Protein AF-A0A1X7M2G3-F1 (afdb_monomer_lite)

Structure (mmCIF, N/CA/C/O backbone):
data_AF-A0A1X7M2G3-F1
#
_entry.id   AF-A0A1X7M2G3-F1
#
loop_
_atom_site.group_PDB
_atom_site.id
_atom_site.type_symbol
_atom_site.label_atom_id
_atom_site.label_alt_id
_atom_site.label_comp_id
_atom_site.label_asym_id
_atom_site.label_entity_id
_atom_site.label_seq_id
_atom_site.pdbx_PDB_ins_code
_atom_site.Cartn_x
_atom_site.Cartn_y
_atom_site.Cartn_z
_atom_site.occupancy
_atom_site.B_iso_or_equiv
_atom_site.auth_seq_id
_atom_site.auth_comp_id
_atom_site.auth_asym_id
_atom_site.auth_atom_id
_atom_site.pdbx_PDB_model_num
ATOM 1 N N . MET A 1 1 ? 4.698 -15.857 -10.938 1.00 52.00 1 MET A N 1
ATOM 2 C CA . MET A 1 1 ? 4.851 -14.392 -10.828 1.00 52.00 1 MET A CA 1
ATOM 3 C C . MET A 1 1 ? 3.685 -13.888 -10.007 1.00 52.00 1 MET A C 1
ATOM 5 O O . MET A 1 1 ? 2.565 -14.274 -10.312 1.00 52.00 1 MET A O 1
ATOM 9 N N . VAL A 1 2 ? 3.935 -13.128 -8.944 1.00 55.59 2 VAL A N 1
ATOM 10 C CA . VAL A 1 2 ? 2.854 -12.445 -8.226 1.00 55.59 2 VAL A CA 1
ATOM 11 C C . VAL A 1 2 ? 2.486 -11.235 -9.071 1.00 55.59 2 VAL A C 1
ATOM 13 O O . VAL A 1 2 ? 3.329 -10.379 -9.315 1.00 55.59 2 VAL A O 1
ATOM 16 N N . THR A 1 3 ? 1.268 -11.212 -9.592 1.00 70.25 3 THR A N 1
ATOM 17 C CA . THR A 1 3 ? 0.748 -10.060 -10.324 1.00 70.25 3 THR A CA 1
ATOM 18 C C . THR A 1 3 ? -0.063 -9.246 -9.331 1.00 70.25 3 THR A C 1
ATOM 20 O O . THR A 1 3 ? -1.024 -9.760 -8.758 1.00 70.25 3 THR A O 1
ATOM 23 N N . PHE A 1 4 ? 0.348 -8.004 -9.079 1.00 76.19 4 PHE A N 1
ATOM 24 C CA . PHE A 1 4 ? -0.421 -7.115 -8.216 1.00 76.19 4 PHE A CA 1
ATOM 25 C C . PHE A 1 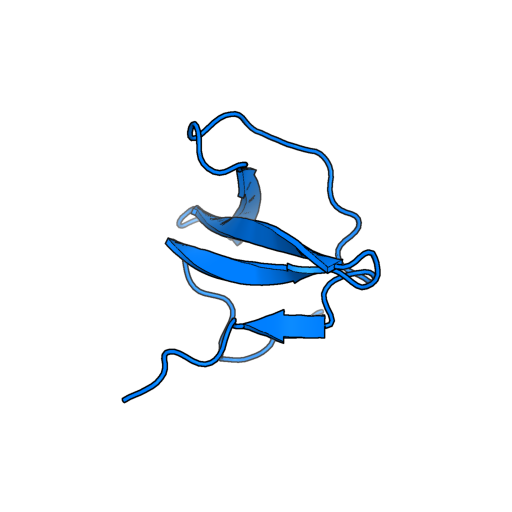4 ? -1.797 -6.816 -8.839 1.00 76.19 4 PHE A C 1
ATOM 27 O O . PHE A 1 4 ? -1.935 -6.828 -10.068 1.00 76.19 4 PHE A O 1
ATOM 34 N N . PRO A 1 5 ? -2.827 -6.543 -8.020 1.00 83.88 5 PRO A N 1
ATOM 35 C CA . PRO A 1 5 ? -4.110 -6.060 -8.516 1.00 83.88 5 PRO A CA 1
ATOM 36 C C . PRO A 1 5 ? -3.955 -4.793 -9.370 1.00 83.88 5 PRO A C 1
ATOM 38 O O . PRO A 1 5 ? -3.126 -3.939 -9.076 1.00 83.88 5 PRO A O 1
ATOM 41 N N . ALA A 1 6 ? -4.809 -4.611 -10.382 1.00 87.38 6 ALA A N 1
ATOM 42 C CA . ALA A 1 6 ? -4.723 -3.474 -11.314 1.00 87.38 6 ALA A CA 1
ATOM 43 C C . ALA A 1 6 ? -4.871 -2.082 -10.654 1.00 87.38 6 ALA A C 1
ATOM 45 O O . ALA A 1 6 ? -4.535 -1.061 -11.258 1.00 87.38 6 ALA A O 1
ATOM 46 N N . TRP A 1 7 ? -5.394 -2.033 -9.427 1.00 87.69 7 TRP A N 1
ATOM 47 C CA . TRP A 1 7 ? -5.535 -0.812 -8.636 1.00 87.69 7 TRP A CA 1
ATOM 48 C C . TRP A 1 7 ? -4.278 -0.453 -7.829 1.00 87.69 7 TRP A C 1
ATOM 50 O O . TRP A 1 7 ? -4.234 0.625 -7.247 1.00 87.69 7 TRP A O 1
ATOM 60 N N . TRP A 1 8 ? -3.246 -1.303 -7.800 1.00 89.88 8 TRP A N 1
ATOM 61 C CA . TRP A 1 8 ? -1.972 -0.979 -7.155 1.00 89.88 8 TRP A CA 1
ATOM 62 C C . TRP A 1 8 ? -1.221 0.070 -7.971 1.00 89.88 8 TRP A C 1
ATOM 64 O O . TRP A 1 8 ? -0.561 -0.238 -8.962 1.00 89.88 8 TRP A O 1
ATOM 74 N N . LYS A 1 9 ? -1.340 1.330 -7.555 1.00 90.31 9 LYS A N 1
ATOM 75 C CA . LYS A 1 9 ? -0.661 2.476 -8.166 1.00 90.31 9 LYS A CA 1
ATOM 76 C C . LYS A 1 9 ? -0.050 3.349 -7.078 1.00 90.31 9 LYS A C 1
ATOM 78 O O . LYS A 1 9 ? -0.613 3.456 -5.989 1.00 90.31 9 LYS A O 1
ATOM 83 N N . HIS A 1 10 ? 1.066 4.000 -7.392 1.00 93.06 10 HIS A N 1
ATOM 84 C CA . HIS A 1 10 ? 1.662 5.008 -6.518 1.00 93.06 10 HIS A CA 1
ATOM 85 C C . HIS A 1 10 ? 0.632 6.085 -6.130 1.00 93.06 10 HIS A C 1
ATOM 87 O O . HIS A 1 10 ? -0.122 6.554 -6.984 1.00 93.06 10 HIS A O 1
ATOM 93 N N . GLY A 1 11 ? 0.603 6.466 -4.853 1.00 94.19 11 GLY A N 1
ATOM 94 C CA . GLY A 1 11 ? -0.311 7.469 -4.303 1.00 94.19 11 GLY A CA 1
ATOM 95 C C . GLY A 1 11 ? -1.720 6.955 -3.986 1.00 94.19 11 GLY A C 1
ATOM 96 O O . GLY A 1 11 ? -2.559 7.730 -3.532 1.00 94.19 11 GLY A O 1
ATO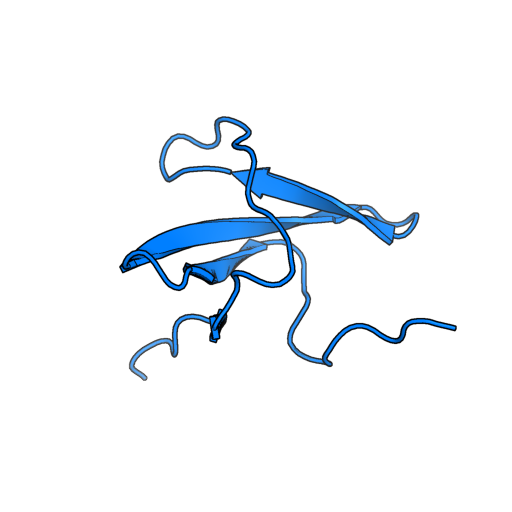M 97 N N . THR A 1 12 ? -2.009 5.666 -4.195 1.00 95.19 12 THR A N 1
ATOM 98 C CA . THR A 1 12 ? -3.346 5.114 -3.924 1.00 95.19 12 THR A CA 1
ATOM 99 C C . THR A 1 12 ? -3.576 5.008 -2.423 1.00 95.19 12 THR A C 1
ATOM 101 O O . THR A 1 12 ? -2.818 4.335 -1.727 1.00 95.19 12 THR A O 1
ATOM 104 N N . LYS A 1 13 ? -4.651 5.606 -1.906 1.00 96.19 13 LYS A N 1
ATOM 105 C CA . LYS A 1 13 ? -5.078 5.357 -0.524 1.00 96.19 13 LYS A CA 1
ATOM 106 C C . LYS A 1 13 ? -5.729 3.985 -0.423 1.00 96.19 13 LYS A C 1
ATOM 108 O O . LYS A 1 13 ? -6.611 3.664 -1.215 1.00 96.19 13 LYS A O 1
ATOM 113 N N . VAL A 1 14 ? -5.325 3.190 0.560 1.00 95.44 14 VAL A N 1
ATOM 114 C CA . VAL A 1 14 ? -5.846 1.839 0.797 1.00 95.44 14 VAL A CA 1
ATOM 115 C C . VAL A 1 14 ? -6.349 1.694 2.228 1.00 95.44 14 VAL A C 1
ATOM 117 O O . VAL A 1 14 ? -5.795 2.304 3.146 1.00 95.44 14 VAL A O 1
ATOM 120 N N . LYS A 1 15 ? -7.396 0.885 2.418 1.00 96.31 15 LYS A N 1
ATOM 121 C CA . LYS A 1 15 ? -7.877 0.486 3.746 1.00 96.31 15 LYS A CA 1
ATOM 122 C C . LYS A 1 15 ? -7.184 -0.791 4.194 1.00 96.31 15 LYS A C 1
ATOM 124 O O . LYS A 1 15 ? -7.044 -1.733 3.412 1.00 96.31 15 LYS A O 1
ATOM 129 N N . THR A 1 16 ? -6.776 -0.823 5.452 1.00 94.75 16 THR A N 1
ATOM 130 C CA . THR A 1 16 ? -6.285 -2.030 6.116 1.00 94.75 16 THR A CA 1
ATOM 131 C C . THR A 1 16 ? -7.407 -2.708 6.901 1.00 94.75 16 THR A C 1
ATOM 133 O O . THR A 1 16 ? -8.349 -2.048 7.342 1.00 94.75 16 THR A O 1
ATOM 136 N N . LYS A 1 17 ? -7.264 -4.011 7.160 1.00 95.12 17 LYS A N 1
ATOM 137 C CA . LYS A 1 17 ? -8.218 -4.820 7.945 1.00 95.12 17 LYS A CA 1
ATOM 138 C C . LYS A 1 17 ? -8.496 -4.283 9.349 1.00 95.12 17 LYS A C 1
ATOM 140 O O . LYS A 1 17 ? -9.551 -4.547 9.916 1.00 95.12 17 LYS A O 1
ATOM 145 N N . ASP A 1 18 ? -7.544 -3.554 9.928 1.00 92.94 18 ASP A N 1
ATOM 146 C CA . ASP A 1 18 ? -7.680 -2.910 11.240 1.0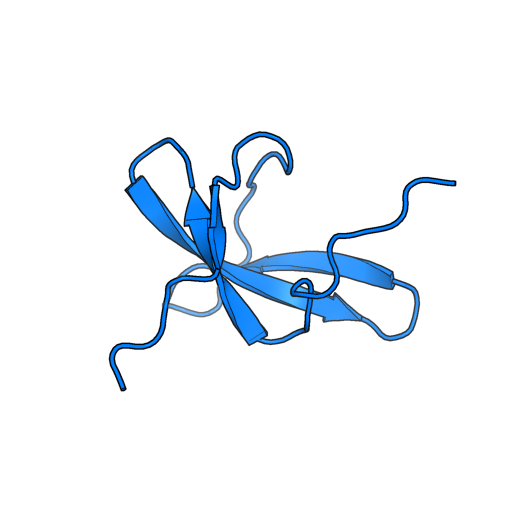0 92.94 18 ASP A CA 1
ATOM 147 C C . ASP A 1 18 ? -8.321 -1.509 11.175 1.00 92.94 18 ASP A C 1
ATOM 149 O O . ASP A 1 18 ? -8.399 -0.810 12.184 1.00 92.94 18 ASP A O 1
ATOM 153 N N . GLY A 1 19 ? -8.803 -1.097 9.999 1.00 92.56 19 GLY A N 1
ATOM 154 C CA . GLY A 1 19 ? -9.537 0.148 9.790 1.00 92.56 19 GLY A CA 1
ATOM 155 C C . GLY A 1 19 ? -8.665 1.381 9.550 1.00 92.56 19 GLY A C 1
ATOM 156 O O . GLY A 1 19 ? -9.209 2.481 9.4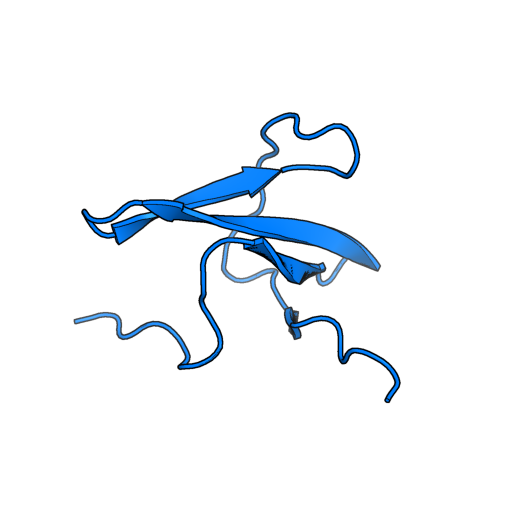29 1.00 92.56 19 GLY A O 1
ATOM 157 N N . ARG A 1 20 ? -7.335 1.244 9.454 1.00 94.38 20 ARG A N 1
ATOM 158 C CA . ARG A 1 20 ? -6.457 2.361 9.075 1.00 94.38 20 ARG A CA 1
ATOM 159 C C . ARG A 1 20 ? -6.570 2.656 7.580 1.00 94.38 20 ARG A C 1
ATOM 161 O O . ARG A 1 20 ? -6.900 1.803 6.760 1.00 94.38 20 ARG A O 1
ATOM 168 N N . THR A 1 21 ? -6.272 3.901 7.227 1.00 96.88 21 THR A N 1
ATOM 169 C CA . THR A 1 21 ? -6.025 4.304 5.841 1.00 96.88 21 THR A CA 1
ATOM 170 C C . THR A 1 21 ? -4.557 4.666 5.710 1.00 96.88 21 THR A C 1
ATOM 172 O O . THR A 1 21 ? -4.052 5.466 6.493 1.00 96.88 21 THR A O 1
ATOM 175 N N . VAL A 1 22 ? -3.882 4.079 4.728 1.00 97.12 22 VAL A N 1
ATOM 176 C CA . VAL A 1 22 ? -2.481 4.373 4.396 1.00 97.12 22 VAL A CA 1
ATOM 177 C C . VAL A 1 22 ? -2.360 4.678 2.909 1.00 97.12 22 VAL A C 1
ATOM 179 O O . VAL A 1 22 ? -3.253 4.353 2.127 1.00 97.12 22 VAL A O 1
ATOM 182 N N . THR A 1 23 ? -1.255 5.289 2.504 1.00 97.50 23 THR A N 1
ATOM 183 C CA . THR A 1 23 ? -0.948 5.528 1.090 1.00 97.50 23 THR A CA 1
ATOM 184 C C . THR A 1 23 ? -0.012 4.440 0.584 1.00 97.50 23 THR A C 1
ATOM 186 O O . THR A 1 23 ? 1.062 4.257 1.147 1.00 97.50 23 THR A O 1
ATOM 189 N N . LEU A 1 24 ? -0.409 3.725 -0.467 1.00 96.19 24 LEU A N 1
ATOM 190 C CA . LEU A 1 24 ? 0.438 2.808 -1.225 1.00 96.19 24 LEU A CA 1
ATOM 191 C C . LEU A 1 24 ? 1.327 3.611 -2.175 1.00 96.19 24 LEU A C 1
ATOM 193 O O . LEU A 1 24 ? 0.839 4.305 -3.067 1.00 96.19 24 LEU A O 1
ATOM 197 N N . ASN A 1 25 ? 2.635 3.466 -2.024 1.00 95.81 25 ASN A N 1
ATOM 198 C CA . ASN A 1 25 ? 3.628 4.032 -2.919 1.00 95.81 25 ASN A CA 1
ATOM 199 C C . ASN A 1 25 ? 4.332 2.905 -3.672 1.00 95.81 25 ASN A C 1
ATOM 201 O O . ASN A 1 25 ? 4.628 1.864 -3.093 1.00 95.81 25 ASN A O 1
ATOM 205 N N . ILE A 1 26 ? 4.575 3.112 -4.967 1.00 93.31 26 ILE A N 1
ATOM 206 C CA . ILE A 1 26 ? 5.258 2.149 -5.836 1.00 93.31 26 ILE A CA 1
ATOM 207 C C . ILE A 1 26 ? 6.337 2.897 -6.620 1.00 93.31 26 ILE A C 1
ATOM 209 O O . ILE A 1 26 ? 6.046 3.942 -7.208 1.00 93.31 26 ILE A O 1
ATOM 213 N N . ALA A 1 27 ? 7.564 2.384 -6.612 1.00 92.38 27 ALA A N 1
ATOM 214 C CA . ALA A 1 27 ? 8.683 2.890 -7.399 1.00 92.38 27 ALA A CA 1
ATOM 215 C C . ALA A 1 27 ? 8.719 2.256 -8.809 1.00 92.38 27 ALA A C 1
ATOM 217 O O . ALA A 1 27 ? 8.110 1.208 -9.036 1.00 92.38 27 ALA A O 1
ATOM 218 N N . PRO A 1 28 ? 9.431 2.859 -9.786 1.00 90.56 28 PRO A N 1
ATOM 219 C CA . PRO A 1 28 ? 9.525 2.326 -11.152 1.00 90.56 28 PRO A CA 1
ATOM 220 C C . PRO A 1 28 ? 10.106 0.906 -11.269 1.00 90.56 28 PRO A C 1
ATOM 222 O O . PRO A 1 28 ? 9.869 0.230 -12.267 1.00 90.56 28 PRO A O 1
ATOM 225 N N . ASP A 1 29 ? 10.868 0.456 -10.274 1.00 92.12 29 ASP A N 1
ATOM 226 C CA . ASP A 1 29 ? 11.441 -0.892 -10.179 1.00 92.12 29 ASP A CA 1
ATOM 227 C C . ASP A 1 29 ? 10.504 -1.918 -9.511 1.00 92.12 29 ASP A C 1
ATOM 229 O O . ASP A 1 29 ? 10.843 -3.099 -9.421 1.00 92.12 29 ASP A O 1
ATOM 233 N N . ASN A 1 30 ? 9.287 -1.502 -9.150 1.00 87.81 30 ASN A N 1
ATOM 234 C CA . ASN A 1 30 ? 8.265 -2.266 -8.430 1.00 87.81 30 ASN A CA 1
ATOM 235 C C . ASN A 1 30 ? 8.560 -2.524 -6.945 1.00 87.81 30 ASN A C 1
ATOM 237 O O . ASN A 1 30 ? 7.884 -3.360 -6.337 1.00 87.81 30 ASN A O 1
ATOM 241 N N . GLU A 1 31 ? 9.501 -1.803 -6.334 1.00 92.12 31 GLU A N 1
ATOM 242 C CA . GLU A 1 31 ? 9.513 -1.681 -4.878 1.00 92.12 31 GLU A CA 1
ATOM 243 C C . GLU A 1 31 ? 8.255 -0.927 -4.411 1.00 92.12 31 GLU A C 1
ATOM 245 O O . GLU A 1 31 ? 7.791 0.008 -5.070 1.00 92.12 31 GLU A O 1
ATOM 250 N N . TYR A 1 32 ? 7.669 -1.345 -3.286 1.00 93.00 32 TYR A N 1
ATOM 251 C CA . TYR A 1 32 ? 6.484 -0.705 -2.721 1.00 93.00 32 TYR A CA 1
ATOM 252 C C . TYR A 1 32 ? 6.614 -0.505 -1.212 1.00 93.00 32 TYR A C 1
ATOM 254 O O . TYR A 1 32 ? 7.213 -1.318 -0.511 1.00 93.00 32 TYR A O 1
ATOM 262 N N . TRP A 1 33 ? 6.000 0.566 -0.715 1.00 96.38 33 TRP A N 1
ATOM 263 C CA . TRP A 1 33 ? 5.948 0.906 0.706 1.00 96.38 33 TRP A CA 1
ATOM 264 C C . TRP A 1 33 ? 4.643 1.631 1.037 1.00 96.38 33 TRP A C 1
ATOM 266 O O . TRP A 1 33 ? 3.906 2.065 0.146 1.00 96.38 33 TRP A O 1
ATOM 276 N N . PHE A 1 34 ? 4.359 1.773 2.331 1.00 97.25 34 PHE A N 1
ATOM 277 C CA . PHE A 1 34 ? 3.173 2.467 2.822 1.00 97.25 34 PHE A CA 1
ATOM 278 C C . PHE A 1 34 ? 3.560 3.682 3.641 1.00 97.25 34 PHE A C 1
ATOM 280 O O . PHE A 1 34 ? 4.532 3.634 4.389 1.00 97.25 34 PHE A O 1
ATOM 287 N N . THR A 1 35 ? 2.778 4.752 3.543 1.00 98.06 35 THR A N 1
ATOM 288 C CA . THR A 1 35 ? 2.924 5.918 4.420 1.00 98.06 35 THR A CA 1
ATOM 289 C C . THR A 1 35 ? 1.628 6.245 5.149 1.00 98.06 35 THR A C 1
ATOM 291 O O . THR A 1 35 ? 0.536 6.009 4.624 1.00 98.06 35 THR A O 1
ATOM 294 N N . ASP A 1 36 ? 1.747 6.801 6.354 1.00 96.69 36 ASP A N 1
ATOM 295 C CA . ASP A 1 36 ? 0.629 7.435 7.054 1.00 96.69 36 ASP A CA 1
ATOM 296 C C . ASP A 1 36 ? 0.239 8.783 6.410 1.00 96.69 36 ASP A C 1
ATOM 298 O O . ASP A 1 36 ? 0.747 9.166 5.350 1.00 96.69 36 ASP A O 1
ATOM 302 N N . ASP A 1 37 ? -0.707 9.490 7.027 1.00 94.25 37 ASP A N 1
ATOM 303 C CA . ASP A 1 37 ? -1.206 10.789 6.565 1.00 94.25 37 ASP A CA 1
ATOM 304 C C . ASP A 1 37 ? -0.168 11.920 6.660 1.00 94.25 37 ASP A C 1
ATOM 306 O O . ASP A 1 37 ? -0.270 12.905 5.930 1.00 94.25 37 ASP A O 1
ATOM 310 N N . SER A 1 38 ? 0.857 11.759 7.501 1.00 96.31 38 SER A N 1
ATOM 311 C CA . SER A 1 38 ? 2.000 12.670 7.598 1.00 96.31 38 SER A CA 1
ATOM 312 C C . SER A 1 38 ? 3.073 12.408 6.535 1.00 96.31 38 SER A C 1
ATOM 314 O O . SER A 1 38 ? 4.028 13.176 6.417 1.00 96.31 38 SER A O 1
ATOM 316 N N . GLY A 1 39 ? 2.927 11.334 5.751 1.00 95.62 39 GLY A N 1
ATOM 317 C CA . GLY A 1 39 ? 3.909 10.903 4.757 1.00 95.62 39 GLY A CA 1
ATOM 318 C C . GLY A 1 39 ? 5.055 10.076 5.343 1.00 95.62 39 GLY A C 1
ATOM 319 O O . GLY A 1 39 ? 6.011 9.767 4.632 1.00 95.62 39 GLY A O 1
ATOM 320 N N . LYS A 1 40 ? 4.976 9.689 6.620 1.00 97.81 40 LYS A N 1
ATOM 321 C CA . LYS A 1 40 ? 5.970 8.826 7.258 1.00 97.81 40 LYS A CA 1
ATOM 322 C C . LYS A 1 40 ? 5.736 7.377 6.848 1.00 97.81 40 LYS A C 1
ATOM 324 O O . LYS A 1 40 ? 4.603 6.902 6.866 1.00 97.81 40 LYS A O 1
ATOM 329 N N . GLU A 1 41 ? 6.811 6.662 6.527 1.00 97.81 41 GLU A N 1
ATOM 330 C CA . GLU A 1 41 ? 6.736 5.234 6.221 1.00 97.81 41 GLU A CA 1
ATOM 331 C C . GLU A 1 41 ? 6.234 4.421 7.423 1.00 97.81 41 GLU A C 1
ATOM 333 O O . GLU A 1 41 ? 6.665 4.614 8.566 1.00 97.81 41 GLU A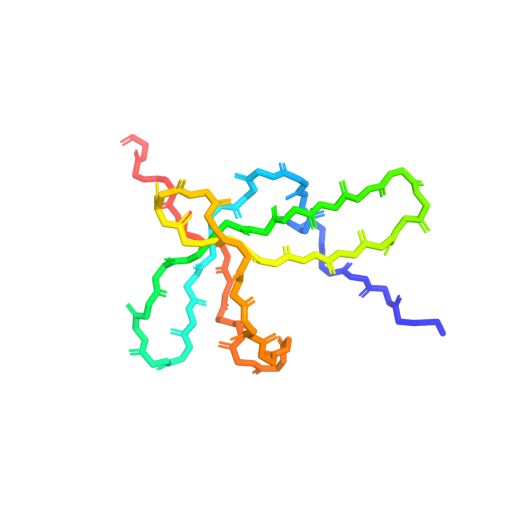 O 1
ATOM 338 N N . VAL A 1 42 ? 5.314 3.498 7.152 1.00 97.00 42 VAL A N 1
ATOM 339 C CA . VAL A 1 42 ? 4.721 2.597 8.137 1.00 97.00 42 VAL A CA 1
ATOM 340 C C . VAL A 1 42 ? 4.737 1.165 7.627 1.00 97.00 42 VAL A C 1
ATOM 342 O O . VAL A 1 42 ? 4.545 0.894 6.443 1.00 97.00 42 VAL A O 1
ATOM 345 N N . PHE A 1 43 ? 4.911 0.222 8.550 1.00 95.50 43 PHE A N 1
ATOM 346 C CA . PHE A 1 43 ? 4.797 -1.189 8.220 1.00 95.50 43 PHE A CA 1
ATOM 347 C C . PHE A 1 43 ? 3.323 -1.594 8.096 1.00 95.50 43 PHE A C 1
ATOM 349 O O . PHE A 1 43 ? 2.534 -1.439 9.035 1.00 95.50 43 PHE A O 1
ATOM 356 N N . VAL A 1 44 ? 2.973 -2.157 6.942 1.00 93.88 44 VAL A N 1
ATOM 357 C CA . VAL A 1 44 ? 1.697 -2.827 6.684 1.00 93.88 44 VAL A CA 1
ATOM 358 C C . VAL A 1 44 ? 2.006 -4.137 5.980 1.00 93.88 44 VAL A C 1
ATOM 360 O O . VAL A 1 44 ? 2.693 -4.164 4.958 1.00 93.88 44 VAL A O 1
ATOM 363 N N . PHE A 1 45 ? 1.499 -5.238 6.528 1.00 92.38 45 PHE A N 1
ATOM 364 C CA . PHE A 1 45 ? 1.596 -6.520 5.856 1.00 92.38 45 PHE A CA 1
ATOM 365 C C . PHE A 1 45 ? 0.623 -6.529 4.674 1.00 92.38 45 PHE A C 1
ATOM 367 O O . PHE A 1 45 ? -0.552 -6.209 4.827 1.00 92.38 45 PHE A O 1
ATOM 374 N N . SER A 1 46 ? 1.095 -6.870 3.476 1.00 87.38 46 SER A N 1
ATOM 375 C CA . SER A 1 46 ? 0.302 -6.714 2.245 1.00 87.38 46 SER A CA 1
ATOM 376 C C . SER A 1 46 ? -0.984 -7.549 2.224 1.00 87.38 46 SER A C 1
ATOM 378 O O . SER A 1 46 ? -1.946 -7.161 1.567 1.00 87.38 46 SER A O 1
ATOM 380 N N . LEU A 1 47 ? -1.037 -8.656 2.976 1.00 90.00 47 LEU A N 1
ATOM 381 C CA . LEU A 1 47 ? -2.252 -9.464 3.149 1.00 90.00 47 LEU A CA 1
ATOM 382 C C . LEU A 1 47 ? -3.313 -8.804 4.042 1.00 90.00 47 LEU A C 1
ATOM 384 O O . LEU A 1 47 ? -4.430 -9.319 4.124 1.00 90.00 47 LEU A O 1
ATOM 388 N N . ASP A 1 48 ? -2.992 -7.690 4.699 1.00 94.25 48 ASP A N 1
ATOM 389 C CA . ASP A 1 48 ? -3.912 -6.929 5.547 1.00 94.25 48 ASP A CA 1
ATOM 390 C C . ASP A 1 48 ? -4.548 -5.742 4.822 1.00 94.25 48 ASP A C 1
ATOM 392 O O . ASP A 1 48 ? -5.201 -4.922 5.458 1.00 94.25 48 ASP A O 1
ATOM 396 N N . ILE A 1 49 ? -4.382 -5.645 3.502 1.00 93.06 49 ILE A N 1
ATOM 397 C CA . ILE A 1 49 ? -4.994 -4.603 2.677 1.00 93.06 49 ILE A CA 1
ATOM 398 C C . ILE A 1 49 ? -6.325 -5.112 2.126 1.00 93.06 49 ILE A C 1
ATOM 400 O O . ILE A 1 49 ? -6.352 -6.082 1.369 1.00 93.06 49 ILE A O 1
ATOM 404 N N . ASP A 1 50 ? -7.415 -4.427 2.467 1.00 93.50 50 ASP A N 1
ATOM 405 C CA . ASP A 1 50 ? -8.758 -4.746 1.969 1.00 93.50 50 ASP A CA 1
ATOM 406 C C . ASP A 1 50 ? -8.969 -4.241 0.537 1.00 93.50 50 ASP A C 1
ATOM 408 O O . ASP A 1 50 ? -9.683 -4.855 -0.255 1.00 93.50 50 ASP A O 1
ATOM 412 N N . GLY A 1 51 ? -8.323 -3.129 0.181 1.00 92.44 51 GLY A N 1
ATOM 413 C CA . GLY A 1 51 ? -8.415 -2.541 -1.150 1.00 92.44 51 GLY A CA 1
ATOM 414 C C . GLY A 1 51 ? -8.224 -1.026 -1.152 1.00 92.44 51 GLY A C 1
ATOM 415 O O . GLY A 1 51 ? -7.914 -0.438 -0.110 1.00 92.44 51 GLY A O 1
ATOM 416 N N . PRO A 1 52 ? -8.400 -0.378 -2.317 1.00 94.75 52 PRO A N 1
ATOM 417 C C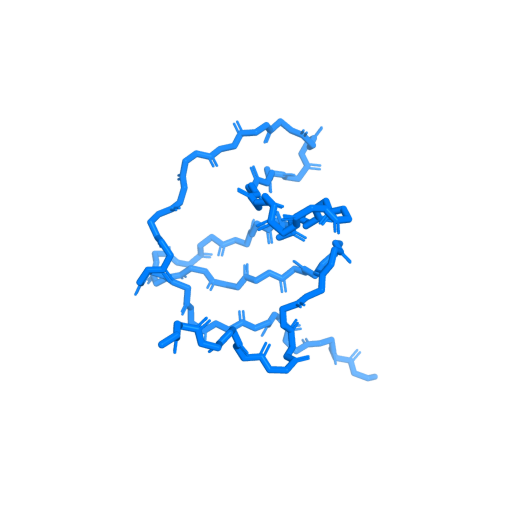A . PRO A 1 52 ? -8.380 1.072 -2.408 1.00 94.75 52 PRO A CA 1
ATOM 418 C C . PRO A 1 52 ? -9.549 1.662 -1.614 1.00 94.75 52 PRO A C 1
ATOM 420 O O . PRO A 1 52 ? -10.638 1.088 -1.554 1.00 94.75 52 PRO A O 1
ATOM 423 N N . VAL A 1 53 ? -9.332 2.826 -1.010 1.00 91.88 53 VAL A N 1
ATOM 424 C CA . VAL A 1 53 ? -10.437 3.656 -0.530 1.00 91.88 53 VAL A CA 1
ATOM 425 C C . VAL A 1 53 ? -11.223 4.071 -1.774 1.00 91.88 53 VAL A C 1
ATOM 427 O O . VAL A 1 53 ? -10.665 4.741 -2.639 1.00 91.88 53 VAL A O 1
ATOM 430 N N . GLU A 1 54 ? -12.484 3.649 -1.897 1.00 80.69 54 GLU A N 1
ATOM 431 C CA . GLU A 1 54 ? -13.368 4.200 -2.926 1.00 80.69 54 GLU A CA 1
ATOM 432 C C . GLU A 1 54 ? -13.443 5.715 -2.709 1.00 80.69 54 GLU A C 1
ATOM 434 O O . GLU A 1 54 ? -13.883 6.177 -1.651 1.00 80.69 54 GLU A O 1
ATOM 439 N N . GLU A 1 55 ? -12.953 6.494 -3.675 1.00 59.19 55 GLU A N 1
ATOM 440 C CA . GLU A 1 55 ? -13.220 7.925 -3.684 1.00 59.19 55 GLU A CA 1
ATOM 441 C C . GLU A 1 55 ? -14.722 8.085 -3.911 1.00 59.19 55 GLU A C 1
ATOM 443 O O . GLU A 1 55 ? -15.258 7.633 -4.924 1.00 59.19 55 GLU A O 1
ATOM 448 N N . ALA A 1 56 ? -15.417 8.665 -2.932 1.00 46.25 56 ALA A N 1
ATOM 449 C CA . ALA A 1 56 ? -16.786 9.103 -3.135 1.00 46.25 56 ALA A CA 1
ATOM 450 C C . ALA A 1 56 ? -16.770 10.117 -4.290 1.00 46.25 56 ALA A C 1
ATOM 452 O O . ALA A 1 56 ? -16.146 11.171 -4.163 1.00 46.25 56 ALA A O 1
ATOM 453 N N . LEU A 1 57 ? -17.380 9.732 -5.415 1.00 37.50 57 LEU A N 1
ATOM 454 C CA . LEU A 1 57 ? -17.613 10.593 -6.578 1.00 37.50 57 LEU A CA 1
ATOM 455 C C . LEU A 1 57 ? -18.417 11.841 -6.197 1.00 37.50 57 LEU A C 1
ATOM 457 O O . LEU A 1 57 ? -19.355 11.708 -5.375 1.00 37.50 57 LEU A O 1
#

Foldseek 3Di:
DDDDPPQQAAQFWWAFQVGAIWGWHADPVGDIFTHHPVRHTDDDDPVRTPTTDPDDD

Secondary structure (DSSP, 8-state):
--PPPTT--TTEEEEETTS-EEEEEE-TTS-EEEE-TTS-EE---GGGEEEE-----

Radius of gyration: 11.02 Å; chains: 1; bounding box: 29×27×23 Å

Sequence (57 aa):
MVTFPAWWKHGTKVKTKDGRTVTLNIAPDNEYWFTDDSGKEVFVFSLDIDGPVEEAL

pLDDT: mean 88.91, std 13.25, range [37.5, 98.06]